Protein AF-A0A2D4MY90-F1 (afdb_monomer)

Radius of gyration: 32.65 Å; Cα contacts (8 Å, |Δi|>4): 57; chains: 1; bounding box: 108×26×38 Å

Foldseek 3Di:
DDDDDDDDDDDDDDDDDDDPPDDPVVVVPPDPPDPPPDPQDLLNLLVVLLVVLVPDQDPCNLVSVVVSLCSCQPNPVVCCVVCVVSLVVQCPRPDPVSVVSSVVSVVSD

Nearest PDB structures (foldseek):
  4h3h-assembly1_A  TM=1.001E+00  e=1.535E-06  Homo sapiens
  3o2t-assembly1_A  TM=1.004E+00  e=5.099E-06  Homo sapiens
  3ods-assembly1_A  TM=9.956E-01  e=8.331E-06  Homo sapiens
  3gs3-assembly1_A-2  TM=9.255E-01  e=3.153E-02  Drosophila melanogaster
  8or4-assembly1_C  TM=6.173E-01  e=8.698E+00  Homo sapiens

Organism: NCBI:txid129469

InterPro domains:
  IPR011989 Armadillo-like helical [G3DSA:1.25.10.10] (30-109)
  IPR021850 Symplekin/Pta1 [PTHR15245] (39-109)

Structure (mmCIF, N/CA/C/O backbone):
data_AF-A0A2D4MY90-F1
#
_entry.id   AF-A0A2D4MY90-F1
#
loop_
_atom_site.group_PDB
_atom_site.id
_atom_site.type_symbol
_atom_site.label_atom_id
_atom_site.label_alt_id
_atom_site.label_comp_id
_atom_site.label_asym_id
_atom_site.label_entity_id
_atom_site.label_seq_id
_atom_site.pdbx_PDB_ins_code
_atom_site.Cartn_x
_atom_site.Cartn_y
_atom_site.Cartn_z
_atom_site.occupancy
_atom_site.B_iso_or_equiv
_atom_site.auth_seq_id
_atom_site.auth_comp_id
_atom_site.auth_asym_id
_atom_site.auth_atom_id
_atom_site.pdbx_PDB_model_num
ATOM 1 N N . LEU A 1 1 ? 96.655 -12.482 -22.647 1.00 45.66 1 LEU A N 1
ATOM 2 C CA . LEU A 1 1 ? 95.801 -11.332 -23.012 1.00 45.66 1 LEU A CA 1
ATOM 3 C C . LEU A 1 1 ? 95.105 -10.925 -21.721 1.00 45.66 1 LEU A C 1
ATOM 5 O O . LEU A 1 1 ? 94.016 -11.396 -21.440 1.00 45.66 1 LEU A O 1
ATOM 9 N N . ASP A 1 2 ? 95.877 -10.461 -20.736 1.00 43.41 2 ASP A N 1
ATOM 10 C CA . ASP A 1 2 ? 96.200 -9.033 -20.535 1.00 43.41 2 ASP A CA 1
ATOM 11 C C . ASP A 1 2 ? 94.903 -8.218 -20.540 1.00 43.41 2 ASP A C 1
ATOM 13 O O . ASP A 1 2 ? 94.256 -8.141 -21.579 1.00 43.41 2 ASP A O 1
ATOM 17 N N . GLN A 1 3 ? 94.349 -7.960 -19.346 1.00 52.62 3 GLN A N 1
ATOM 18 C CA . GLN A 1 3 ? 94.313 -6.631 -18.708 1.00 52.62 3 GLN A CA 1
ATOM 19 C C . GLN A 1 3 ? 93.700 -5.586 -19.654 1.00 52.62 3 GLN A C 1
ATOM 21 O O . GLN A 1 3 ? 94.082 -5.537 -20.807 1.00 52.62 3 GLN A O 1
ATOM 26 N N . ARG A 1 4 ? 92.780 -4.726 -19.202 1.00 49.59 4 ARG A N 1
ATOM 27 C CA . ARG A 1 4 ? 92.986 -3.268 -19.247 1.00 49.59 4 ARG A CA 1
ATOM 28 C C . ARG A 1 4 ? 91.711 -2.452 -18.947 1.00 49.59 4 ARG A C 1
ATOM 30 O O . ARG A 1 4 ? 90.923 -2.201 -19.843 1.00 49.59 4 ARG A O 1
ATOM 37 N N . TRP A 1 5 ? 91.621 -1.998 -17.694 1.00 50.78 5 TRP A N 1
ATOM 38 C CA . TRP A 1 5 ? 91.123 -0.694 -17.218 1.00 50.78 5 TRP A CA 1
ATOM 39 C C . TRP A 1 5 ? 89.674 -0.232 -17.490 1.00 50.78 5 TRP A C 1
ATOM 41 O O . TRP A 1 5 ? 89.244 0.006 -18.612 1.00 50.78 5 TRP A O 1
ATOM 51 N N . GLU A 1 6 ? 88.992 -0.022 -16.359 1.00 58.03 6 GLU A N 1
ATOM 52 C CA . GLU A 1 6 ? 87.995 1.009 -16.048 1.00 58.03 6 GLU A CA 1
ATOM 53 C C . GLU A 1 6 ? 87.928 2.198 -17.024 1.00 58.03 6 GLU A C 1
ATOM 55 O O . GLU A 1 6 ? 88.956 2.764 -17.393 1.00 58.03 6 GLU A O 1
ATOM 60 N N . ALA A 1 7 ? 86.720 2.707 -17.280 1.00 43.78 7 ALA A N 1
ATOM 61 C CA . ALA A 1 7 ? 86.219 3.908 -16.596 1.00 43.78 7 ALA A CA 1
ATOM 62 C C . ALA A 1 7 ? 85.108 4.627 -17.394 1.00 43.78 7 ALA A C 1
ATOM 64 O O . ALA A 1 7 ? 85.077 4.609 -18.620 1.00 43.78 7 ALA A O 1
ATOM 65 N N . MET A 1 8 ? 84.302 5.378 -16.631 1.00 42.91 8 MET A N 1
ATOM 66 C CA .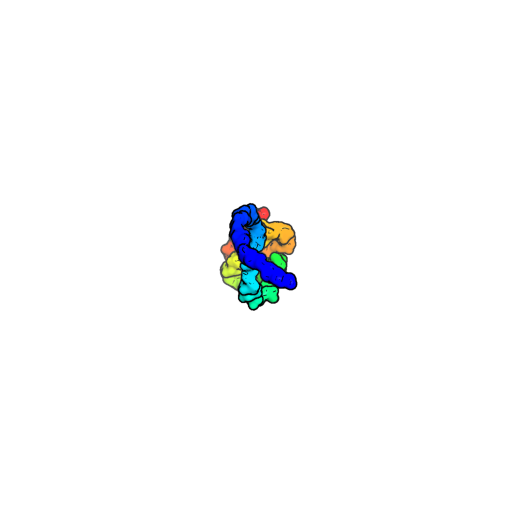 MET A 1 8 ? 83.493 6.551 -17.022 1.00 42.91 8 MET A CA 1
ATOM 67 C C . MET A 1 8 ? 82.125 6.225 -17.648 1.00 42.91 8 MET A C 1
ATOM 69 O O . MET A 1 8 ? 82.012 5.808 -18.789 1.00 42.91 8 MET A O 1
ATOM 73 N N . ALA A 1 9 ? 81.047 6.218 -16.864 1.00 48.31 9 ALA A N 1
ATOM 74 C CA . ALA A 1 9 ? 80.311 7.385 -16.365 1.00 48.31 9 ALA A CA 1
ATOM 75 C C . ALA A 1 9 ? 79.554 8.169 -17.454 1.00 48.31 9 ALA A C 1
ATOM 77 O O . ALA A 1 9 ? 80.143 8.851 -18.283 1.00 48.31 9 ALA A O 1
ATOM 78 N N . ASN A 1 10 ? 78.230 8.165 -17.269 1.00 46.91 10 ASN A N 1
ATOM 79 C CA . ASN A 1 10 ? 77.314 9.276 -17.510 1.00 46.91 10 ASN A CA 1
ATOM 80 C C . ASN A 1 10 ? 76.940 9.611 -18.965 1.00 46.91 10 ASN A C 1
ATOM 82 O O . ASN A 1 10 ? 77.574 10.446 -19.601 1.00 46.91 10 ASN A O 1
ATOM 86 N N . THR A 1 11 ? 75.776 9.119 -19.404 1.00 42.53 11 THR A N 1
ATOM 87 C CA . THR A 1 11 ? 74.868 9.953 -20.206 1.00 42.53 11 THR A CA 1
ATOM 88 C C . THR A 1 11 ? 73.440 9.810 -19.684 1.00 42.53 11 THR A C 1
ATOM 90 O O . THR A 1 11 ? 72.786 8.780 -19.831 1.00 42.53 11 THR A O 1
ATOM 93 N N . SER A 1 12 ? 73.008 10.876 -19.033 1.00 50.00 12 SER A N 1
ATOM 94 C CA . SER A 1 12 ? 71.656 11.317 -18.735 1.00 50.00 12 SER A CA 1
ATOM 95 C C . SER A 1 12 ? 70.560 10.881 -19.718 1.00 50.00 12 SER A C 1
ATOM 97 O O . SER A 1 12 ? 70.728 10.975 -20.930 1.00 50.00 12 SER A O 1
ATOM 99 N N . GLY A 1 13 ? 69.377 10.611 -19.155 1.00 51.62 13 GLY A N 1
ATOM 100 C CA . GLY A 1 13 ? 68.114 11.101 -19.708 1.00 51.62 13 GLY A CA 1
ATOM 101 C C . GLY A 1 13 ? 67.321 10.132 -20.577 1.00 51.62 13 GLY A C 1
ATOM 102 O O . GLY A 1 13 ? 67.251 10.313 -21.786 1.00 51.62 13 GLY A O 1
ATOM 103 N N . VAL A 1 14 ? 66.600 9.200 -19.951 1.00 45.44 14 VAL A N 1
ATOM 104 C CA . VAL A 1 14 ? 65.349 8.691 -20.528 1.00 45.44 14 VAL A CA 1
ATOM 105 C C . VAL A 1 14 ? 64.281 8.776 -19.451 1.00 45.44 14 VAL A C 1
ATOM 107 O O . VAL A 1 14 ? 64.413 8.191 -18.378 1.00 45.44 14 VAL A O 1
ATOM 110 N N . GLY A 1 15 ? 63.285 9.612 -19.734 1.00 43.56 15 GLY A N 1
ATOM 111 C CA . GLY A 1 15 ? 62.146 9.862 -18.874 1.00 43.56 15 GLY A CA 1
ATOM 112 C C . GLY A 1 15 ? 61.298 8.617 -18.638 1.00 43.56 15 GLY A C 1
ATOM 113 O O . GLY A 1 15 ? 61.205 7.719 -19.474 1.00 43.56 15 GLY A O 1
ATOM 114 N N . ASP A 1 16 ? 60.685 8.645 -17.462 1.00 53.34 16 ASP A N 1
ATOM 115 C CA . ASP A 1 16 ? 59.510 7.893 -17.036 1.00 53.34 16 ASP A CA 1
ATOM 116 C C . ASP A 1 16 ? 58.475 7.758 -18.177 1.00 53.34 16 ASP A C 1
ATOM 118 O O . ASP A 1 16 ? 58.238 8.714 -18.923 1.00 53.34 16 ASP A O 1
ATOM 122 N N . PRO A 1 17 ? 57.838 6.586 -18.316 1.00 48.16 17 PRO A N 1
ATOM 123 C CA . PRO A 1 17 ? 56.520 6.502 -17.710 1.00 48.16 17 PRO A CA 1
ATOM 124 C C . PRO A 1 17 ? 56.315 5.203 -16.925 1.00 48.16 17 PRO A C 1
ATOM 126 O O . PRO A 1 17 ? 56.352 4.102 -17.471 1.00 48.16 17 PRO A O 1
ATOM 129 N N . GLY A 1 18 ? 56.001 5.361 -15.642 1.00 53.16 18 GLY A N 1
ATOM 130 C CA . GLY A 1 18 ? 54.850 4.696 -15.044 1.00 53.16 18 GLY A CA 1
ATOM 131 C C . GLY A 1 18 ? 54.852 3.170 -15.036 1.00 53.16 18 GLY A C 1
ATOM 132 O O . GLY A 1 18 ? 53.964 2.544 -15.605 1.00 53.16 18 GLY A O 1
ATOM 133 N N . LEU A 1 19 ? 55.750 2.568 -14.259 1.00 48.31 19 LEU A N 1
ATOM 134 C CA . LEU A 1 19 ? 55.474 1.277 -13.619 1.00 48.31 19 LEU A CA 1
ATOM 135 C C . LEU A 1 19 ? 55.624 1.427 -12.107 1.00 48.31 19 LEU A C 1
ATOM 137 O O . LEU A 1 19 ? 56.552 0.922 -11.475 1.00 48.31 19 LEU A O 1
ATOM 141 N N . LEU A 1 20 ? 54.664 2.140 -11.514 1.00 48.78 20 LEU A N 1
ATOM 142 C CA . LEU A 1 20 ? 54.393 2.020 -10.090 1.00 48.78 20 LEU A CA 1
ATOM 143 C C . LEU A 1 20 ? 53.995 0.565 -9.824 1.00 48.78 20 LEU A C 1
ATOM 145 O O . LEU A 1 20 ? 52.897 0.131 -10.169 1.00 48.78 20 LEU A O 1
ATOM 149 N N . ARG A 1 21 ? 54.907 -0.182 -9.192 1.00 58.34 21 ARG A N 1
ATOM 150 C CA . ARG A 1 21 ? 54.581 -1.370 -8.394 1.00 58.34 21 ARG A CA 1
ATOM 151 C C . ARG A 1 21 ? 53.525 -0.952 -7.373 1.00 58.34 21 ARG A C 1
ATOM 153 O O . ARG A 1 21 ? 53.867 -0.491 -6.289 1.00 58.34 21 ARG A O 1
ATOM 160 N N . MET A 1 22 ? 52.251 -1.080 -7.723 1.00 52.41 22 MET A N 1
ATOM 161 C CA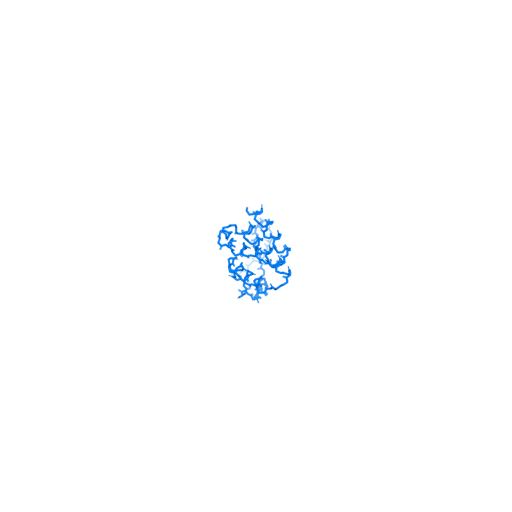 . MET A 1 22 ? 51.176 -0.999 -6.745 1.00 52.41 22 MET A CA 1
ATOM 162 C C . MET A 1 22 ? 51.079 -2.343 -6.016 1.00 52.41 22 MET A C 1
ATOM 164 O O . MET A 1 22 ? 51.094 -3.417 -6.615 1.00 52.41 22 MET A O 1
ATOM 168 N N . SER A 1 23 ? 51.132 -2.250 -4.694 1.00 45.66 23 SER A N 1
ATOM 169 C CA . SER A 1 23 ? 51.367 -3.328 -3.740 1.00 45.66 23 SER A CA 1
ATOM 170 C C . SER A 1 23 ? 50.237 -4.362 -3.674 1.00 45.66 23 SER A C 1
ATOM 172 O O . SER A 1 23 ? 49.059 -4.026 -3.692 1.00 45.66 23 SER A O 1
ATOM 174 N N . ILE A 1 24 ? 50.612 -5.627 -3.457 1.00 58.81 24 ILE A N 1
ATOM 175 C CA . ILE A 1 24 ? 49.724 -6.799 -3.286 1.00 58.81 24 ILE A CA 1
ATOM 176 C C . ILE A 1 24 ? 48.839 -6.704 -2.016 1.00 58.81 24 ILE A C 1
ATOM 178 O O . ILE A 1 24 ? 47.895 -7.469 -1.853 1.00 58.81 24 ILE A O 1
ATOM 182 N N . ALA A 1 25 ? 49.075 -5.727 -1.137 1.00 49.56 25 ALA A N 1
ATOM 183 C CA . ALA A 1 25 ? 48.344 -5.561 0.120 1.00 49.56 25 ALA A CA 1
ATOM 184 C C . ALA A 1 25 ? 46.896 -5.045 -0.032 1.00 49.56 25 ALA A C 1
ATOM 186 O O . ALA A 1 25 ? 46.120 -5.147 0.914 1.00 49.56 25 ALA A O 1
ATOM 187 N N . SER A 1 26 ? 46.497 -4.528 -1.199 1.00 55.09 26 SER A N 1
ATOM 188 C CA . SER A 1 26 ? 45.122 -4.043 -1.417 1.00 55.09 26 SER A CA 1
ATOM 189 C C . SER A 1 26 ? 44.095 -5.158 -1.643 1.00 55.09 26 SER A C 1
ATOM 191 O O . SER A 1 26 ? 42.902 -4.892 -1.573 1.00 55.09 26 SER A O 1
ATOM 193 N N . GLN A 1 27 ? 44.528 -6.405 -1.859 1.00 56.47 27 GLN A N 1
ATOM 194 C CA . GLN A 1 27 ? 43.611 -7.544 -2.018 1.00 56.47 27 GLN A CA 1
ATOM 195 C C . GLN A 1 27 ? 43.072 -8.087 -0.683 1.00 56.47 27 GLN A C 1
ATOM 197 O O . GLN A 1 27 ? 42.241 -8.985 -0.693 1.00 56.47 27 GLN A O 1
ATOM 202 N N . PHE A 1 28 ? 43.507 -7.544 0.463 1.00 56.25 28 PHE A N 1
ATOM 203 C CA . PHE A 1 28 ? 43.067 -8.001 1.791 1.00 56.25 28 PHE A CA 1
ATOM 204 C C . PHE A 1 28 ? 42.014 -7.092 2.458 1.00 56.25 28 PHE A C 1
ATOM 206 O O . PHE A 1 28 ? 41.701 -7.266 3.629 1.00 56.25 28 PHE A O 1
ATOM 213 N N . PHE A 1 29 ? 41.466 -6.120 1.723 1.00 53.19 29 PHE A N 1
ATOM 214 C CA . PHE A 1 29 ? 40.338 -5.279 2.158 1.00 53.19 29 PHE A CA 1
ATOM 215 C C . PHE A 1 29 ? 39.198 -5.259 1.129 1.00 53.19 29 PHE A C 1
ATOM 217 O O . PHE A 1 29 ? 38.350 -4.369 1.141 1.00 53.19 29 PHE A O 1
ATOM 224 N N . SER A 1 30 ? 39.141 -6.252 0.240 1.00 53.34 30 SER A N 1
ATOM 225 C CA . SER A 1 30 ? 37.868 -6.603 -0.381 1.00 53.34 30 SER A CA 1
ATOM 226 C C . SER A 1 30 ? 37.083 -7.338 0.686 1.00 53.34 30 SER A C 1
ATOM 228 O O . SER A 1 30 ? 37.358 -8.503 0.950 1.00 53.34 30 SER A O 1
ATOM 230 N N . GLY A 1 31 ? 36.209 -6.594 1.364 1.00 46.06 31 GLY A N 1
ATOM 231 C CA . GLY A 1 31 ? 35.308 -7.099 2.383 1.00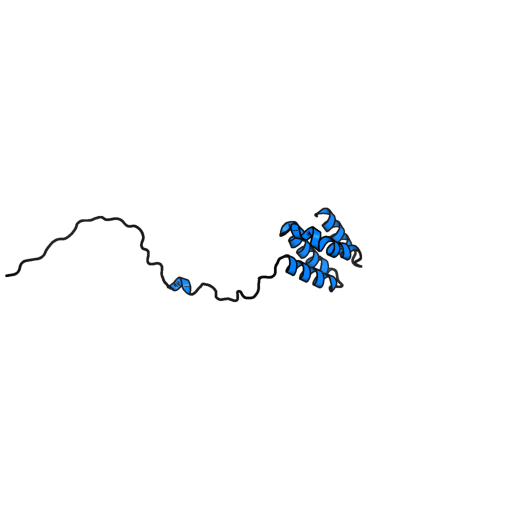 46.06 31 GLY A CA 1
ATOM 232 C C . GLY A 1 31 ? 34.605 -8.358 1.903 1.00 46.06 31 GLY A C 1
ATOM 233 O O . GLY A 1 31 ? 33.595 -8.299 1.210 1.00 46.06 31 GLY A O 1
ATOM 234 N N . GLU A 1 32 ? 35.141 -9.498 2.316 1.00 50.72 32 GLU A N 1
ATOM 235 C CA . GLU A 1 32 ? 34.377 -10.713 2.517 1.00 50.72 32 GLU A CA 1
ATOM 236 C C . GLU A 1 32 ? 33.598 -10.523 3.823 1.00 50.72 32 GLU A C 1
ATOM 238 O O . GLU A 1 32 ? 33.895 -11.101 4.862 1.00 50.72 32 GLU A O 1
ATOM 243 N N . GLU A 1 33 ? 32.634 -9.605 3.773 1.00 48.06 33 GLU A N 1
ATOM 244 C CA . GLU A 1 33 ? 31.611 -9.422 4.789 1.00 48.06 33 GLU A CA 1
ATOM 245 C C . GLU A 1 33 ? 30.270 -9.629 4.077 1.00 48.06 33 GLU A C 1
ATOM 247 O O . GLU A 1 33 ? 29.673 -8.717 3.515 1.00 48.06 33 GLU A O 1
ATOM 252 N N . THR A 1 34 ? 29.851 -10.898 4.037 1.00 42.84 34 THR A N 1
ATOM 253 C CA . THR A 1 34 ? 28.444 -11.320 3.939 1.00 42.84 34 THR A CA 1
ATOM 254 C C . THR A 1 34 ? 27.614 -10.710 2.798 1.00 42.84 34 THR A C 1
ATOM 256 O O . THR A 1 34 ? 26.657 -9.985 3.043 1.00 42.84 34 THR A O 1
ATOM 259 N N . ALA A 1 35 ? 27.899 -11.066 1.544 1.00 48.12 35 ALA A N 1
ATOM 260 C CA . ALA A 1 35 ? 27.035 -10.732 0.401 1.00 48.12 35 ALA A CA 1
ATOM 261 C C . ALA A 1 35 ? 26.000 -11.836 0.069 1.00 48.12 35 ALA A C 1
ATOM 263 O O . ALA A 1 35 ? 25.647 -12.025 -1.090 1.00 48.12 35 ALA A O 1
ATOM 264 N N . GLU A 1 36 ? 25.521 -12.588 1.068 1.00 50.97 36 GLU A N 1
ATOM 265 C CA . GLU A 1 36 ? 24.477 -13.622 0.894 1.00 50.97 36 GLU A CA 1
ATOM 266 C C . GLU A 1 36 ? 23.074 -13.169 1.349 1.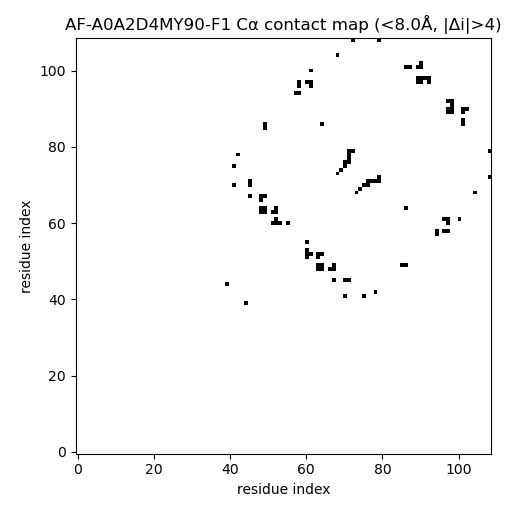00 50.97 36 GLU A C 1
ATOM 268 O O . GLU A 1 36 ? 22.130 -13.953 1.325 1.00 50.97 36 GLU A O 1
ATOM 273 N N . ILE A 1 37 ? 22.898 -11.898 1.730 1.00 57.12 37 ILE A N 1
ATOM 274 C CA . ILE A 1 37 ? 21.610 -11.353 2.187 1.00 57.12 37 ILE A CA 1
ATOM 275 C C . ILE A 1 37 ? 21.394 -9.951 1.596 1.00 57.12 37 ILE A C 1
ATOM 277 O O . ILE A 1 37 ? 21.526 -8.986 2.326 1.00 57.12 37 ILE A O 1
ATOM 281 N N . ASP A 1 38 ? 21.124 -9.806 0.293 1.00 56.62 38 ASP A N 1
ATOM 282 C CA . ASP A 1 38 ? 20.298 -8.690 -0.240 1.00 56.62 38 ASP A CA 1
ATOM 283 C C . ASP A 1 38 ? 20.079 -8.822 -1.763 1.00 56.62 38 ASP A C 1
ATOM 285 O O . ASP A 1 38 ? 20.623 -8.077 -2.575 1.00 56.62 38 ASP A O 1
ATOM 289 N N . THR A 1 39 ? 19.295 -9.813 -2.196 1.00 65.25 39 THR A N 1
ATOM 290 C CA . THR A 1 39 ? 18.767 -9.831 -3.579 1.00 65.25 39 THR A CA 1
ATOM 291 C C . THR A 1 39 ? 17.245 -9.897 -3.611 1.00 65.25 39 THR A C 1
ATOM 293 O O . THR A 1 39 ? 16.672 -10.393 -4.574 1.00 65.25 39 THR A O 1
ATOM 296 N N . MET A 1 40 ? 16.565 -9.374 -2.582 1.00 82.81 40 MET A N 1
ATOM 297 C CA . MET A 1 40 ? 15.118 -9.190 -2.689 1.00 82.81 40 MET A CA 1
ATOM 298 C C . MET A 1 40 ? 14.826 -8.159 -3.774 1.00 82.81 40 MET A C 1
ATOM 300 O O . MET A 1 40 ? 15.276 -7.010 -3.722 1.00 82.81 40 MET A O 1
ATOM 304 N N . THR A 1 41 ? 14.057 -8.582 -4.769 1.00 93.88 41 THR A N 1
ATOM 305 C CA . THR A 1 41 ? 13.560 -7.691 -5.809 1.00 93.88 41 THR A CA 1
ATOM 306 C C . THR A 1 41 ? 12.617 -6.649 -5.204 1.00 93.88 41 THR A C 1
ATOM 308 O O . THR A 1 41 ? 12.036 -6.833 -4.130 1.00 93.88 41 THR A O 1
ATOM 311 N N . THR A 1 42 ? 12.455 -5.511 -5.885 1.00 94.69 42 THR A N 1
ATOM 312 C CA . THR A 1 42 ? 11.561 -4.444 -5.408 1.00 94.69 42 THR A CA 1
ATOM 313 C C . THR A 1 42 ? 10.127 -4.956 -5.225 1.00 94.69 42 THR A C 1
ATOM 315 O O . THR A 1 42 ? 9.493 -4.606 -4.234 1.00 94.69 42 THR A O 1
ATOM 318 N N . SER A 1 43 ? 9.643 -5.825 -6.117 1.00 96.12 43 SER A N 1
ATOM 319 C CA . SER A 1 43 ? 8.318 -6.445 -6.012 1.00 96.12 43 SER A CA 1
ATOM 320 C C . SER A 1 43 ? 8.190 -7.353 -4.785 1.00 96.12 43 SER A C 1
ATOM 322 O O . SER A 1 43 ? 7.217 -7.225 -4.049 1.00 96.12 43 SER A O 1
ATOM 324 N N . GLU A 1 44 ? 9.178 -8.208 -4.501 1.00 96.56 44 GLU A N 1
ATOM 325 C CA . GLU A 1 44 ? 9.186 -9.043 -3.288 1.00 96.56 44 GLU A CA 1
ATOM 326 C C . GLU A 1 44 ? 9.150 -8.193 -2.018 1.00 96.56 44 GLU A C 1
ATOM 328 O O . GLU A 1 44 ? 8.389 -8.479 -1.093 1.00 96.56 44 GLU A O 1
ATOM 333 N N . LYS A 1 45 ? 9.919 -7.100 -1.997 1.00 96.25 45 LYS A N 1
ATOM 334 C CA . LYS A 1 45 ? 9.924 -6.165 -0.872 1.00 96.25 45 LYS A CA 1
ATOM 335 C C . LYS A 1 45 ? 8.566 -5.486 -0.680 1.00 96.25 45 LYS A C 1
ATOM 337 O O . LYS A 1 45 ? 8.122 -5.331 0.453 1.00 96.25 45 LYS A O 1
ATOM 342 N N . VAL A 1 46 ? 7.897 -5.090 -1.764 1.00 97.25 46 VAL A N 1
ATOM 343 C CA . VAL A 1 46 ? 6.548 -4.504 -1.702 1.00 97.25 46 VAL A CA 1
ATOM 344 C C . VAL A 1 46 ? 5.539 -5.511 -1.151 1.00 97.25 46 VAL A C 1
ATOM 346 O O . VAL A 1 46 ? 4.774 -5.166 -0.251 1.00 97.25 46 VAL A O 1
ATOM 349 N N . VAL A 1 47 ? 5.581 -6.761 -1.620 1.00 97.19 47 VAL A N 1
ATOM 350 C CA . VAL A 1 47 ? 4.713 -7.840 -1.123 1.00 97.19 47 VAL A CA 1
ATOM 351 C C . VAL A 1 47 ? 4.913 -8.062 0.375 1.00 97.19 47 VAL A C 1
ATOM 353 O O . VAL A 1 47 ? 3.938 -8.146 1.122 1.00 97.19 47 VAL A O 1
ATOM 356 N N . ASP A 1 48 ? 6.160 -8.132 0.838 1.00 97.06 48 ASP A N 1
ATOM 357 C CA . ASP A 1 48 ? 6.458 -8.318 2.258 1.00 97.06 48 ASP A CA 1
ATOM 358 C C . ASP A 1 48 ? 5.923 -7.151 3.107 1.00 97.06 48 ASP A C 1
ATOM 360 O O . ASP A 1 48 ? 5.210 -7.363 4.090 1.00 97.06 48 ASP A O 1
ATOM 364 N N . LEU A 1 49 ? 6.152 -5.907 2.676 1.00 97.38 49 LEU A N 1
ATOM 365 C CA . LEU A 1 49 ? 5.652 -4.715 3.364 1.00 97.38 49 LEU A CA 1
ATOM 366 C C . LEU A 1 49 ? 4.115 -4.662 3.413 1.00 97.38 49 LEU A C 1
ATOM 368 O O . LEU A 1 49 ? 3.549 -4.370 4.466 1.00 97.38 49 LEU A O 1
ATOM 372 N N . LEU A 1 50 ? 3.417 -4.970 2.318 1.00 97.56 50 LEU A N 1
ATOM 373 C CA . LEU A 1 50 ? 1.949 -4.988 2.295 1.00 97.56 50 LEU A CA 1
ATOM 374 C C . LEU A 1 50 ? 1.379 -6.043 3.249 1.00 97.56 50 LEU A C 1
ATOM 376 O O . LEU A 1 50 ? 0.453 -5.756 4.014 1.00 97.56 50 LEU A O 1
ATOM 380 N N . ASN A 1 51 ? 1.983 -7.233 3.278 1.00 96.56 51 ASN A N 1
ATOM 381 C CA . ASN A 1 51 ? 1.612 -8.284 4.222 1.00 96.56 51 ASN A CA 1
ATOM 382 C C . ASN A 1 51 ? 1.856 -7.856 5.676 1.00 96.56 51 ASN A C 1
ATOM 384 O O . ASN A 1 51 ? 0.991 -8.048 6.532 1.00 96.56 51 ASN A O 1
ATOM 388 N N . GLN A 1 52 ? 2.990 -7.212 5.965 1.00 96.75 52 GLN A N 1
ATOM 389 C CA . GLN A 1 52 ? 3.259 -6.652 7.291 1.00 96.75 52 GLN A CA 1
ATOM 390 C C . GLN A 1 52 ? 2.224 -5.583 7.680 1.00 96.75 52 GLN A C 1
ATOM 392 O O . GLN A 1 52 ? 1.687 -5.616 8.790 1.00 96.75 52 GLN A O 1
ATOM 397 N N . ALA A 1 53 ? 1.892 -4.656 6.775 1.00 96.38 53 ALA A N 1
ATOM 398 C CA . ALA A 1 53 ? 0.912 -3.597 7.023 1.00 96.38 53 ALA A CA 1
ATOM 399 C C . ALA A 1 53 ? -0.495 -4.146 7.315 1.00 96.38 53 ALA A C 1
ATOM 401 O O . ALA A 1 53 ? -1.212 -3.586 8.153 1.00 96.38 53 ALA A O 1
ATOM 402 N N . ALA A 1 54 ? -0.879 -5.251 6.669 1.00 94.69 54 ALA A N 1
ATOM 403 C CA . ALA A 1 54 ? -2.154 -5.926 6.899 1.00 94.69 54 ALA A CA 1
ATOM 404 C C . ALA A 1 54 ? -2.268 -6.532 8.313 1.00 94.69 54 ALA A C 1
ATOM 406 O O . ALA A 1 54 ? -3.361 -6.576 8.878 1.00 94.69 54 ALA A O 1
ATOM 407 N N . LEU A 1 55 ? -1.148 -6.957 8.912 1.00 94.56 55 LEU A N 1
ATOM 408 C CA . LEU A 1 55 ? -1.104 -7.534 10.263 1.00 94.56 55 LEU A CA 1
ATOM 409 C C . LEU A 1 55 ? -1.064 -6.476 11.377 1.00 94.56 55 LEU A C 1
ATOM 411 O O . LEU A 1 55 ? -1.406 -6.761 12.527 1.00 94.56 55 LEU A O 1
ATOM 415 N N . ILE A 1 56 ? -0.654 -5.249 11.059 1.00 93.62 56 ILE A N 1
ATOM 416 C CA . ILE A 1 56 ? -0.598 -4.155 12.027 1.00 93.62 56 ILE A CA 1
ATOM 417 C C . ILE A 1 56 ? -2.015 -3.627 12.289 1.00 93.62 56 ILE A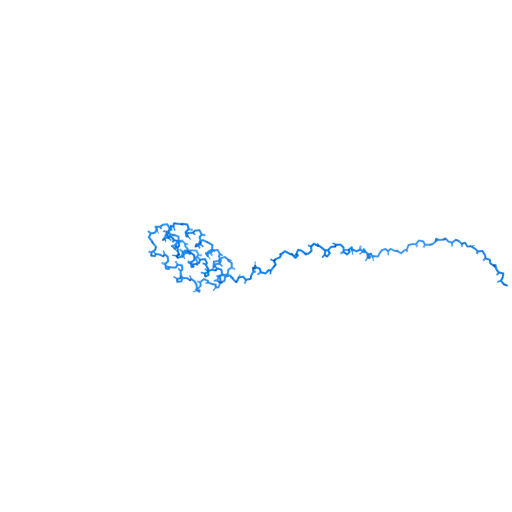 C 1
ATOM 419 O O . ILE A 1 56 ? -2.756 -3.280 11.376 1.00 93.62 56 ILE A O 1
ATOM 423 N N . VAL A 1 57 ? -2.398 -3.512 13.561 1.00 90.50 57 VAL A N 1
ATOM 424 C CA . VAL A 1 57 ? -3.739 -3.036 13.969 1.00 90.50 57 VAL A CA 1
ATOM 425 C C . VAL A 1 57 ? -3.785 -1.554 14.344 1.00 90.50 57 VAL A C 1
ATOM 427 O O . VAL A 1 57 ? -4.862 -1.006 14.559 1.00 90.50 57 VAL A O 1
ATOM 430 N N . ASN A 1 58 ? -2.624 -0.909 14.449 1.00 90.00 58 ASN A N 1
ATOM 431 C CA . ASN A 1 58 ? -2.486 0.495 14.824 1.00 90.00 58 ASN A CA 1
ATOM 432 C C . ASN A 1 58 ? -2.018 1.351 13.634 1.00 90.00 58 ASN A C 1
ATOM 434 O O . ASN A 1 58 ? -1.827 0.870 12.517 1.00 90.00 58 ASN A O 1
ATOM 438 N N . GLU A 1 59 ? -1.829 2.642 13.884 1.00 91.06 59 GLU A N 1
ATOM 439 C CA . GLU A 1 59 ? -1.483 3.627 12.853 1.00 91.06 59 GLU A CA 1
ATOM 440 C C . GLU A 1 59 ? -0.031 3.512 12.368 1.00 91.06 59 GLU A C 1
ATOM 442 O O . GLU A 1 59 ? 0.319 4.092 11.344 1.00 91.06 59 GLU A O 1
ATOM 447 N N . SER A 1 60 ? 0.807 2.696 13.022 1.00 92.75 60 SER A N 1
ATOM 448 C CA . SER A 1 60 ? 2.186 2.446 12.584 1.00 92.75 60 SER A CA 1
ATOM 449 C C . SER A 1 60 ? 2.260 1.796 11.199 1.00 92.75 60 SER A C 1
ATOM 451 O O . SER A 1 60 ? 3.301 1.881 10.548 1.00 92.75 60 SER A O 1
ATOM 453 N N . LYS A 1 61 ? 1.160 1.203 10.706 1.00 95.31 61 LYS A N 1
ATOM 454 C CA . LYS A 1 61 ? 1.077 0.695 9.329 1.00 95.31 61 LYS A CA 1
ATOM 455 C C . LYS A 1 61 ? 1.263 1.792 8.284 1.00 95.31 61 LYS A C 1
ATOM 457 O O . LYS A 1 61 ? 1.785 1.506 7.216 1.00 95.31 61 LYS A O 1
ATOM 462 N N . ILE A 1 62 ? 0.913 3.043 8.599 1.00 96.75 62 ILE A N 1
ATOM 463 C CA . ILE A 1 62 ? 1.100 4.187 7.693 1.00 96.75 62 ILE A CA 1
ATOM 464 C C . ILE A 1 62 ? 2.580 4.330 7.327 1.00 96.75 62 ILE A C 1
ATOM 466 O O . ILE A 1 62 ? 2.913 4.621 6.184 1.00 96.75 62 ILE A O 1
ATOM 470 N N . THR A 1 63 ? 3.490 4.070 8.267 1.00 97.00 63 THR A N 1
ATOM 471 C CA . THR A 1 63 ? 4.937 4.112 8.019 1.00 97.00 63 THR A CA 1
ATOM 472 C C . THR A 1 63 ? 5.387 3.037 7.029 1.00 97.00 63 THR A C 1
ATOM 474 O O . THR A 1 63 ? 6.328 3.255 6.271 1.00 97.00 63 THR A O 1
ATOM 477 N N . ILE A 1 64 ? 4.725 1.879 7.023 1.00 96.75 64 ILE A N 1
ATOM 478 C CA . ILE A 1 64 ? 4.986 0.809 6.055 1.00 96.75 64 ILE A CA 1
ATOM 479 C C . ILE A 1 64 ? 4.371 1.155 4.698 1.00 96.75 64 ILE A C 1
ATOM 481 O O . ILE A 1 64 ? 5.053 1.061 3.684 1.00 96.75 64 ILE A O 1
ATOM 485 N N . LEU A 1 65 ? 3.129 1.641 4.672 1.00 97.06 65 LEU A N 1
ATOM 486 C CA . LEU A 1 65 ? 2.465 2.053 3.434 1.00 97.06 65 LEU A CA 1
ATOM 487 C C . LEU A 1 65 ? 3.215 3.193 2.722 1.00 97.06 65 LEU A C 1
ATOM 489 O O . LEU A 1 65 ? 3.336 3.173 1.504 1.00 97.06 65 LEU A O 1
ATOM 493 N N . LYS A 1 66 ? 3.822 4.124 3.469 1.00 97.12 66 LYS A N 1
ATOM 494 C CA . LYS A 1 66 ? 4.729 5.145 2.913 1.00 97.12 66 LYS A CA 1
ATOM 495 C C . LYS A 1 66 ? 5.975 4.552 2.257 1.00 97.12 66 LYS A C 1
ATOM 497 O O . LYS A 1 66 ? 6.431 5.063 1.243 1.00 97.12 66 LYS A O 1
ATOM 502 N N . GLN A 1 67 ? 6.536 3.484 2.826 1.00 97.50 67 GLN A N 1
ATOM 503 C CA . GLN A 1 67 ? 7.662 2.791 2.197 1.00 97.50 67 GLN A CA 1
ATOM 504 C C . GLN A 1 67 ? 7.225 2.098 0.911 1.00 97.50 67 GLN A C 1
ATOM 506 O O . GLN A 1 67 ? 7.955 2.145 -0.071 1.00 97.50 67 GLN A O 1
ATOM 511 N N . VAL A 1 68 ? 6.036 1.489 0.897 1.00 97.25 68 VAL A N 1
ATOM 512 C CA . VAL A 1 68 ? 5.476 0.909 -0.328 1.00 97.25 68 VAL A CA 1
ATOM 513 C C . VAL A 1 68 ? 5.290 1.988 -1.393 1.00 97.25 68 VAL A C 1
ATOM 515 O O . VAL A 1 68 ? 5.766 1.792 -2.505 1.00 97.25 68 VAL A O 1
ATOM 518 N N . GLN A 1 69 ? 4.703 3.137 -1.042 1.00 96.94 69 GLN A N 1
ATOM 519 C CA . GLN A 1 69 ? 4.545 4.285 -1.942 1.00 96.94 69 GLN A CA 1
ATOM 520 C C . GLN A 1 69 ? 5.876 4.710 -2.566 1.00 96.94 69 GLN A C 1
ATOM 522 O O . GLN A 1 69 ? 5.976 4.795 -3.784 1.00 96.94 69 GLN A O 1
ATOM 527 N N . GLU A 1 70 ? 6.929 4.878 -1.767 1.00 96.69 70 GLU A N 1
ATOM 528 C CA . GLU A 1 70 ? 8.254 5.227 -2.292 1.00 96.69 70 GLU A CA 1
ATOM 529 C C . GLU A 1 70 ? 8.770 4.195 -3.311 1.00 96.69 70 GLU A C 1
ATOM 531 O O . GLU A 1 70 ? 9.375 4.545 -4.326 1.00 96.69 70 GLU A O 1
ATOM 536 N N . LEU A 1 71 ? 8.512 2.906 -3.076 1.00 96.38 71 LEU A N 1
ATOM 537 C CA . LEU A 1 71 ? 8.954 1.842 -3.973 1.00 96.38 71 LEU A CA 1
ATOM 538 C C . LEU A 1 71 ? 8.159 1.803 -5.285 1.00 96.38 71 LEU A C 1
ATOM 540 O O . LEU A 1 71 ? 8.772 1.611 -6.331 1.00 96.38 71 LEU A O 1
ATOM 544 N N . ILE A 1 72 ? 6.838 1.978 -5.241 1.00 96.25 72 ILE A N 1
ATOM 545 C CA . ILE A 1 72 ? 5.967 1.801 -6.417 1.00 96.25 72 ILE A CA 1
ATOM 546 C C . ILE A 1 72 ? 5.638 3.100 -7.155 1.00 96.25 72 ILE A C 1
ATOM 548 O O . ILE A 1 72 ? 5.112 3.024 -8.253 1.00 96.25 72 ILE A O 1
ATOM 552 N N . ILE A 1 73 ? 5.934 4.271 -6.580 1.00 95.19 73 ILE A N 1
ATOM 553 C CA . ILE A 1 73 ? 5.769 5.579 -7.238 1.00 95.19 73 ILE A CA 1
ATOM 554 C C . ILE A 1 73 ? 7.126 6.120 -7.698 1.00 95.19 73 ILE A C 1
ATOM 556 O O . ILE A 1 73 ? 7.284 6.498 -8.857 1.00 95.19 73 ILE A O 1
ATOM 560 N N . ASN A 1 74 ? 8.134 6.111 -6.816 1.00 93.44 74 ASN A N 1
ATOM 561 C CA . ASN A 1 74 ? 9.420 6.765 -7.082 1.00 93.44 74 ASN A CA 1
ATOM 562 C C . ASN A 1 74 ? 10.500 5.804 -7.599 1.00 93.44 74 ASN A C 1
ATOM 564 O O . ASN A 1 74 ? 11.272 6.167 -8.487 1.00 93.44 74 ASN A O 1
ATOM 568 N N . LYS A 1 75 ? 10.590 4.584 -7.048 1.00 94.62 75 LYS A N 1
ATOM 569 C CA . LYS A 1 75 ? 11.667 3.641 -7.398 1.00 94.62 75 LYS A CA 1
ATOM 570 C C . LYS A 1 75 ? 11.370 2.822 -8.655 1.00 94.62 75 LYS A C 1
ATOM 572 O O . LYS A 1 75 ? 12.232 2.729 -9.525 1.00 94.62 75 LYS A O 1
ATOM 577 N N . ASP A 1 76 ? 10.203 2.190 -8.725 1.00 96.00 76 ASP A N 1
ATOM 578 C CA . ASP A 1 76 ? 9.786 1.356 -9.852 1.00 96.00 76 ASP A CA 1
ATOM 579 C C . ASP A 1 76 ? 8.287 1.554 -10.152 1.00 96.00 76 ASP A C 1
ATOM 581 O O . ASP A 1 76 ? 7.449 0.774 -9.689 1.00 96.00 76 ASP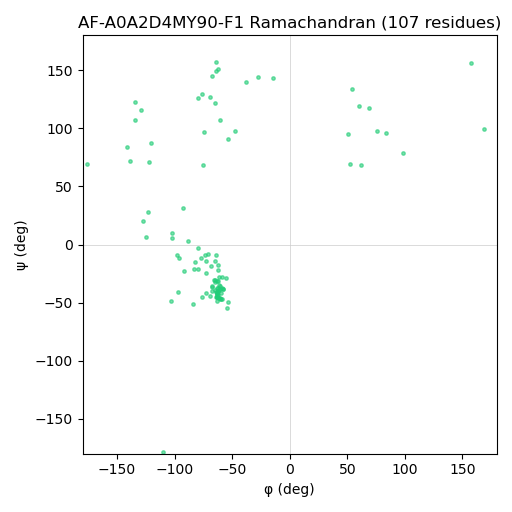 A O 1
ATOM 585 N N . PRO A 1 77 ? 7.934 2.596 -10.932 1.00 95.00 77 PRO A N 1
ATOM 586 C CA . PRO A 1 77 ? 6.544 2.936 -11.237 1.00 95.00 77 PRO A CA 1
ATOM 587 C C . PRO A 1 77 ? 5.806 1.870 -12.052 1.00 95.00 77 PRO A C 1
ATOM 589 O O . PRO A 1 77 ? 4.581 1.878 -12.117 1.00 95.00 77 PRO A O 1
ATOM 592 N N . THR A 1 78 ? 6.520 0.911 -12.651 1.00 96.44 78 THR A N 1
ATOM 593 C CA . THR A 1 78 ? 5.884 -0.198 -13.379 1.00 96.44 78 THR A CA 1
ATOM 594 C C . THR A 1 78 ? 5.139 -1.158 -12.448 1.00 96.44 78 THR A C 1
ATOM 596 O O . THR A 1 78 ? 4.275 -1.918 -12.887 1.00 96.44 78 THR A O 1
ATOM 599 N N . LEU A 1 79 ? 5.449 -1.116 -11.149 1.00 96.44 79 LEU A N 1
ATOM 600 C CA . LEU A 1 79 ? 4.809 -1.934 -10.128 1.00 96.44 79 LEU A CA 1
ATOM 601 C C . LEU A 1 79 ? 3.476 -1.356 -9.640 1.00 96.44 79 LEU A C 1
ATOM 603 O O . LEU A 1 79 ? 2.720 -2.098 -9.022 1.00 96.44 79 LEU A O 1
ATOM 607 N N . LEU A 1 80 ? 3.166 -0.087 -9.927 1.00 96.81 80 LEU A N 1
ATOM 608 C CA . LEU A 1 80 ? 1.952 0.574 -9.442 1.00 96.81 80 LEU A CA 1
ATOM 609 C C . LEU A 1 80 ? 0.684 -0.209 -9.805 1.00 96.81 80 LEU A C 1
ATOM 611 O O . LEU A 1 80 ? -0.054 -0.612 -8.910 1.00 96.81 80 LEU A O 1
ATOM 615 N N . ASP A 1 81 ? 0.486 -0.509 -11.091 1.00 96.50 81 ASP A N 1
ATOM 616 C CA . ASP A 1 81 ? -0.686 -1.256 -11.575 1.00 96.50 81 ASP A CA 1
ATOM 617 C C . ASP A 1 81 ? -0.807 -2.650 -10.939 1.00 96.50 81 ASP A C 1
ATOM 619 O O . ASP A 1 81 ? -1.907 -3.178 -10.805 1.00 96.50 81 ASP A O 1
ATOM 623 N N . ASN A 1 82 ? 0.319 -3.247 -10.532 1.00 96.75 82 ASN A N 1
ATOM 624 C CA . ASN A 1 82 ? 0.350 -4.584 -9.938 1.00 96.75 82 ASN A CA 1
ATOM 625 C C . ASN A 1 82 ? -0.055 -4.601 -8.458 1.00 96.75 82 ASN A C 1
ATOM 627 O O . ASN A 1 82 ? -0.401 -5.668 -7.964 1.00 96.75 82 ASN A O 1
ATOM 631 N N . PHE A 1 83 ? 0.035 -3.466 -7.756 1.00 97.31 83 PHE A N 1
ATOM 632 C CA . PHE A 1 83 ? -0.197 -3.375 -6.306 1.00 97.31 83 PHE A CA 1
ATOM 633 C C . PHE A 1 83 ? -1.260 -2.337 -5.915 1.00 97.31 83 PHE A C 1
ATOM 635 O O . PHE A 1 83 ? -1.447 -2.033 -4.732 1.00 97.31 83 PHE A O 1
ATOM 642 N N . LEU A 1 84 ? -1.930 -1.742 -6.905 1.00 96.00 84 LEU A N 1
ATOM 643 C CA . LEU A 1 84 ? -2.907 -0.682 -6.689 1.00 96.00 84 LEU A CA 1
ATOM 644 C C . LEU A 1 84 ? -4.105 -1.179 -5.868 1.00 96.00 84 LEU A C 1
ATOM 646 O O . LEU A 1 84 ? -4.514 -0.511 -4.917 1.00 96.00 84 LEU A O 1
ATOM 650 N N . ASP A 1 85 ? -4.637 -2.359 -6.194 1.00 96.19 85 ASP A N 1
ATOM 651 C CA . ASP A 1 85 ? -5.777 -2.950 -5.485 1.00 96.19 85 ASP A CA 1
ATOM 652 C C . ASP A 1 85 ? -5.447 -3.211 -4.006 1.00 96.19 85 ASP A C 1
ATOM 654 O O . ASP A 1 85 ? -6.261 -2.937 -3.118 1.00 96.19 85 ASP A O 1
ATOM 658 N N . GLU A 1 86 ? -4.228 -3.668 -3.716 1.00 96.94 86 GLU A N 1
ATOM 659 C CA . GLU A 1 86 ? -3.746 -3.916 -2.361 1.00 96.94 86 GLU A CA 1
ATOM 660 C C . GLU A 1 86 ? -3.657 -2.629 -1.535 1.00 96.94 86 GLU A C 1
ATOM 662 O O . GLU A 1 86 ? -4.018 -2.640 -0.357 1.00 96.94 86 GLU A O 1
ATOM 667 N N . ILE A 1 87 ? -3.223 -1.510 -2.126 1.00 95.94 87 ILE A N 1
ATOM 668 C CA . ILE A 1 87 ? -3.213 -0.210 -1.439 1.00 95.94 87 ILE A CA 1
ATOM 669 C C . ILE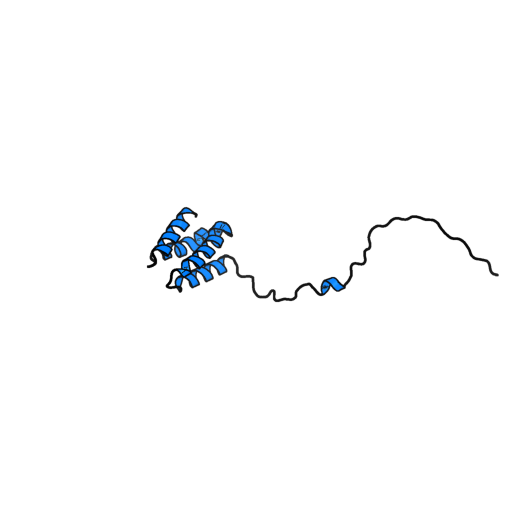 A 1 87 ? -4.640 0.302 -1.219 1.00 95.94 87 ILE A C 1
ATOM 671 O O . ILE A 1 87 ? -4.978 0.739 -0.114 1.00 95.94 87 ILE A O 1
ATOM 675 N N . ILE A 1 88 ? -5.507 0.198 -2.230 1.00 95.69 88 ILE A N 1
ATOM 676 C CA . ILE A 1 88 ? -6.907 0.636 -2.140 1.00 95.69 88 ILE A CA 1
ATOM 677 C C . ILE A 1 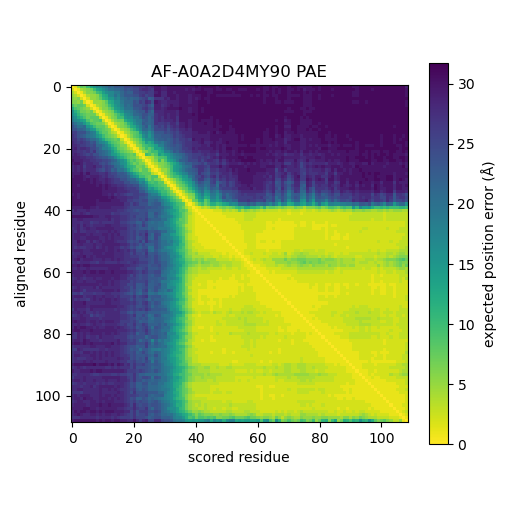88 ? -7.672 -0.164 -1.081 1.00 95.69 88 ILE A C 1
ATOM 679 O O . ILE A 1 88 ? -8.538 0.396 -0.406 1.00 95.69 88 ILE A O 1
ATOM 683 N N . ALA A 1 89 ? -7.334 -1.434 -0.844 1.00 95.94 89 ALA A N 1
ATOM 684 C CA . ALA A 1 89 ? -7.962 -2.245 0.200 1.00 95.94 89 ALA A CA 1
ATOM 685 C C . ALA A 1 89 ? -7.882 -1.600 1.604 1.00 95.94 89 ALA A C 1
ATOM 687 O O . ALA A 1 89 ? -8.802 -1.760 2.415 1.00 95.94 89 ALA A O 1
ATOM 688 N N . PHE A 1 90 ? -6.848 -0.794 1.883 1.00 95.88 90 PHE A N 1
ATOM 689 C CA . PHE A 1 90 ? -6.710 -0.064 3.149 1.00 95.88 90 PHE A CA 1
ATOM 690 C C . PHE A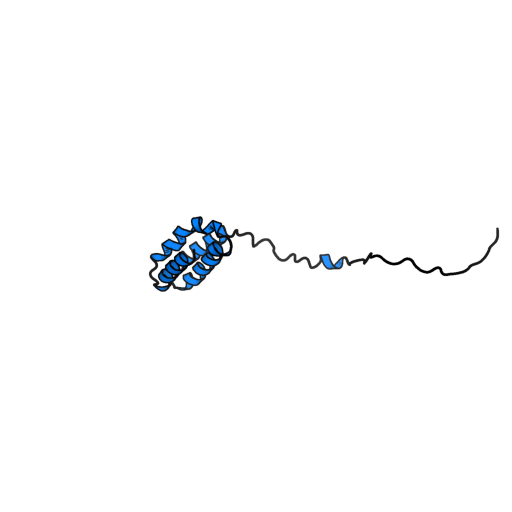 1 90 ? -7.704 1.102 3.306 1.00 95.88 90 PHE A C 1
ATOM 692 O O . PHE A 1 90 ? -7.844 1.638 4.407 1.00 95.88 90 PHE A O 1
ATOM 699 N N . GLN A 1 91 ? -8.478 1.464 2.274 1.00 95.06 91 GLN A N 1
ATOM 700 C CA . GLN A 1 91 ? -9.552 2.461 2.396 1.00 95.06 91 GLN A CA 1
ATOM 701 C C . GLN A 1 91 ? -10.658 2.032 3.376 1.00 95.06 91 GLN A C 1
ATOM 703 O O . GLN A 1 91 ? -11.392 2.871 3.897 1.00 95.06 91 GLN A O 1
ATOM 708 N N . ALA A 1 92 ? -10.790 0.726 3.631 1.00 93.62 92 ALA A N 1
ATOM 709 C CA . ALA A 1 92 ? -11.751 0.167 4.578 1.00 93.62 92 ALA A CA 1
ATOM 710 C C . ALA A 1 92 ? -11.201 0.078 6.018 1.00 93.62 92 ALA A C 1
ATOM 712 O O . ALA A 1 92 ? -11.891 -0.427 6.908 1.00 93.62 92 ALA A O 1
ATOM 713 N N . ASP A 1 93 ? -9.973 0.551 6.270 1.00 95.06 93 ASP A N 1
ATOM 714 C CA . ASP A 1 93 ? -9.355 0.492 7.594 1.00 95.06 93 ASP A CA 1
ATOM 715 C C . ASP A 1 93 ? -10.130 1.337 8.621 1.00 95.06 93 ASP A C 1
ATOM 717 O O . ASP A 1 93 ? -10.746 2.360 8.304 1.00 95.06 93 ASP A O 1
ATOM 721 N N . LYS A 1 94 ? -10.101 0.911 9.889 1.00 92.31 94 LYS A N 1
ATOM 722 C CA . LYS A 1 94 ? -10.778 1.599 10.995 1.00 92.31 94 LYS A CA 1
ATOM 723 C C . LYS A 1 94 ? -10.140 2.957 11.293 1.00 92.31 94 LYS A C 1
ATOM 725 O O . LYS A 1 94 ? -10.872 3.896 11.624 1.00 92.31 94 LYS A O 1
ATOM 730 N N . SER A 1 95 ? -8.816 3.080 11.160 1.00 95.00 95 SER A N 1
ATOM 731 C CA . SER A 1 95 ? -8.108 4.344 11.381 1.00 95.00 95 SER A CA 1
ATOM 732 C C . SER A 1 95 ? -8.451 5.349 10.283 1.00 95.00 95 SER A C 1
ATOM 734 O O . SER A 1 95 ? -8.323 5.086 9.089 1.00 95.00 95 SER A O 1
ATOM 736 N N . VAL A 1 96 ? -8.881 6.538 10.708 1.00 94.94 96 VAL A N 1
ATOM 737 C CA . VAL A 1 96 ? -9.152 7.665 9.807 1.00 94.94 96 VAL A CA 1
ATOM 738 C C . VAL A 1 96 ? -7.872 8.101 9.094 1.00 94.94 96 VAL A C 1
ATOM 740 O O . VAL A 1 96 ? -7.927 8.446 7.918 1.00 94.94 96 VAL A O 1
ATOM 743 N N . GLU A 1 97 ? -6.730 8.070 9.783 1.00 95.88 97 GLU A N 1
ATOM 744 C CA . GLU A 1 97 ? -5.443 8.490 9.227 1.00 95.88 97 GLU A CA 1
ATOM 745 C C . GLU A 1 97 ? -4.973 7.545 8.118 1.00 95.88 97 GLU A C 1
ATOM 747 O O . GLU A 1 97 ? -4.484 8.007 7.090 1.00 95.88 97 GLU A O 1
ATOM 752 N N . VAL A 1 98 ? -5.223 6.237 8.254 1.00 95.81 98 VAL A N 1
ATOM 753 C CA . VAL A 1 98 ? -4.966 5.266 7.177 1.00 95.81 98 VAL A CA 1
ATOM 754 C C . VAL A 1 98 ? -5.839 5.569 5.958 1.00 95.81 98 VAL A C 1
ATOM 756 O O . VAL A 1 98 ? -5.336 5.610 4.839 1.00 95.81 98 VAL A O 1
ATOM 759 N N . ARG A 1 99 ? -7.128 5.873 6.153 1.00 95.88 99 ARG A N 1
ATOM 760 C CA . ARG A 1 99 ? -8.016 6.233 5.033 1.00 95.88 99 ARG A CA 1
ATOM 761 C C . ARG A 1 99 ? -7.600 7.532 4.342 1.00 95.88 99 ARG A C 1
ATOM 763 O O . ARG A 1 99 ? -7.628 7.599 3.119 1.00 95.88 99 ARG A O 1
ATOM 770 N N . LYS A 1 100 ? -7.186 8.552 5.104 1.00 96.38 100 LYS A N 1
ATOM 771 C CA . LYS A 1 100 ? -6.634 9.798 4.543 1.00 96.38 100 LYS A CA 1
ATOM 772 C C . LYS A 1 100 ? -5.357 9.542 3.752 1.00 96.38 100 LYS A C 1
ATOM 774 O O . LYS A 1 100 ? -5.183 10.137 2.696 1.00 96.38 100 LYS A O 1
ATOM 779 N N . PHE A 1 101 ? -4.491 8.661 4.252 1.00 96.75 101 PHE A N 1
ATOM 780 C CA . PHE A 1 101 ? -3.279 8.273 3.544 1.00 96.75 101 PHE A CA 1
ATOM 781 C C . PHE A 1 101 ? -3.605 7.649 2.183 1.00 96.75 101 PHE A C 1
ATOM 783 O O . PHE A 1 101 ? -3.031 8.072 1.191 1.00 96.75 101 PHE A O 1
ATOM 790 N N . VAL A 1 102 ? -4.561 6.715 2.114 1.00 96.25 102 VAL A N 1
ATOM 791 C CA . VAL A 1 102 ? -4.953 6.083 0.839 1.00 96.25 102 VAL A CA 1
ATOM 792 C C . VAL A 1 102 ? -5.488 7.111 -0.162 1.00 96.25 102 VAL A C 1
ATOM 794 O O . VAL A 1 102 ? -5.160 7.036 -1.339 1.00 96.25 102 VAL A O 1
ATOM 797 N N . ILE A 1 103 ? -6.254 8.109 0.292 1.00 95.94 103 ILE A N 1
ATOM 798 C CA . ILE A 1 103 ? -6.707 9.203 -0.584 1.00 95.94 103 ILE A CA 1
ATOM 799 C C . ILE A 1 103 ? -5.510 10.003 -1.114 1.00 95.94 103 ILE A C 1
ATOM 801 O O . ILE A 1 103 ? -5.409 10.201 -2.319 1.00 95.94 103 ILE A O 1
ATOM 805 N N . GLY A 1 104 ? -4.586 10.410 -0.237 1.00 94.88 104 GLY A N 1
ATOM 806 C CA . GLY A 1 104 ? -3.387 11.148 -0.649 1.00 94.88 104 GLY A CA 1
ATOM 807 C C . GLY A 1 104 ? -2.465 10.341 -1.568 1.00 94.88 104 GLY A C 1
ATOM 808 O O . GLY A 1 104 ? -1.848 10.907 -2.459 1.00 94.88 104 GLY A O 1
ATOM 809 N N . PHE A 1 105 ? -2.415 9.018 -1.401 1.00 94.81 105 PHE A N 1
ATOM 810 C CA . PHE A 1 105 ? -1.701 8.124 -2.308 1.00 94.81 105 PHE A CA 1
ATOM 811 C C . PHE A 1 105 ? -2.301 8.156 -3.722 1.00 94.81 105 PHE A C 1
ATOM 813 O O . PHE A 1 105 ? -1.562 8.270 -4.691 1.00 94.81 105 PHE A O 1
ATOM 820 N N . ILE A 1 106 ? -3.633 8.107 -3.845 1.00 91.56 106 ILE A N 1
ATOM 821 C CA . ILE A 1 106 ? -4.327 8.152 -5.146 1.00 91.56 106 ILE A CA 1
ATOM 822 C C . ILE A 1 106 ? -4.117 9.501 -5.853 1.00 91.56 106 ILE A C 1
ATOM 824 O O . ILE A 1 106 ? -4.113 9.550 -7.076 1.00 91.56 106 ILE A O 1
ATOM 828 N N . GLU A 1 107 ? -3.955 10.595 -5.106 1.00 90.44 107 GLU A N 1
ATOM 829 C CA . GLU A 1 107 ? -3.663 11.918 -5.680 1.00 90.44 107 GLU A CA 1
ATOM 830 C C . GLU A 1 107 ? -2.225 12.047 -6.210 1.00 90.44 107 GLU A C 1
ATOM 832 O O . GLU A 1 107 ? -1.973 12.893 -7.068 1.00 90.44 107 GLU A O 1
ATOM 837 N N . GLU A 1 108 ? -1.288 11.252 -5.687 1.00 84.44 108 GLU A N 1
ATOM 838 C CA . GLU A 1 108 ? 0.130 11.280 -6.073 1.00 84.44 108 GLU A CA 1
ATOM 839 C C . GLU A 1 108 ? 0.469 10.295 -7.208 1.00 84.44 108 GLU A C 1
ATOM 841 O O . GLU A 1 108 ? 1.469 10.493 -7.901 1.00 84.44 108 GLU A O 1
ATOM 846 N N . ALA A 1 109 ? -0.354 9.257 -7.387 1.00 76.44 109 ALA A N 1
ATOM 847 C CA . ALA A 1 109 ? -0.181 8.180 -8.363 1.00 76.44 109 ALA A CA 1
ATOM 848 C C . ALA A 1 109 ? -0.587 8.548 -9.804 1.00 76.44 109 ALA A C 1
ATOM 850 O O . ALA A 1 109 ? -1.521 9.361 -10.001 1.00 76.44 109 ALA A O 1
#

Mean predicted aligned error: 15.33 Å

pLDDT: mean 79.04, std 21.66, range [42.53, 97.56]

Sequence (109 aa):
LDQRWEAMANTSGVGDPGLLRMSIASQFFSGEETAEIDTMTTSEKVVDLLNQAALIVNESKITILKQVQELIINKDPTLLDNFLDEIIAFQADKSVEVRKFVIGFIEEA

Secondary structure (DSSP, 8-state):
-----------------------GGGGG-S--S--SS----HHHHHHHHHHHHHH--STTHHHHHHHHHIIIIII-GGGHHHHHHHHHHGGG-S-HHHHHHHHHHHHH-

Solvent-accessible surface area (backbone atoms only — not comparable to full-atom values): 7153 Å² total; per-residue (Å²): 134,78,86,84,81,88,82,83,84,87,82,84,88,79,81,86,82,86,81,78,84,76,68,81,73,68,74,78,70,66,75,88,67,77,91,87,77,83,81,76,47,72,66,57,50,40,52,53,41,53,56,52,33,71,71,45,92,57,75,70,26,51,65,40,52,52,52,41,46,48,44,28,63,72,70,40,53,84,46,34,84,79,46,45,67,69,52,56,59,43,55,76,46,88,49,66,66,49,28,52,47,42,53,55,48,60,74,73,105